Protein AF-A0A7C7MNX7-F1 (afdb_monomer)

pLDDT: mean 87.24, std 14.78, range [52.88, 98.69]

Secondary structure (DSSP, 8-state):
--HHHHHHHHHHHHHT---TTS---B-GGG------------EEETTS-EESSHHHHHHTT-B--EEESPPP-

Sequence (73 aa):
MNKTAILILLILFVLSCEDKDKKDCIDESKITGTPCPEVYDPVCGCDGVTYSNDCFAKNHYGVTKWVEGECKK

Nearest PDB structures (foldseek):
  1an1-as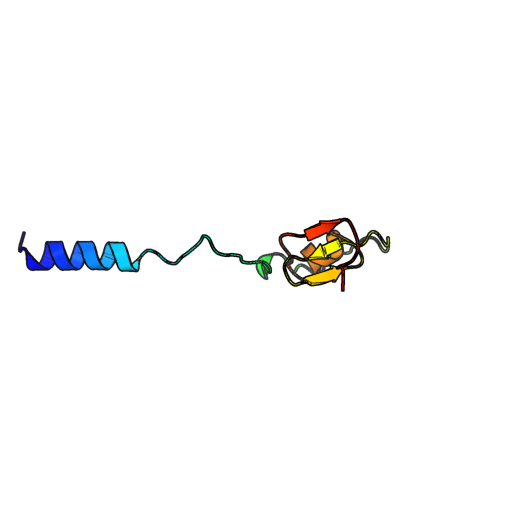sembly1_I  TM=9.246E-01  e=2.412E-02  Hirudo medicinalis
  2kmq-assembly1_A  TM=6.146E-01  e=1.618E-01  Hirudo medicinalis
  1iy5-assembly1_A  TM=5.051E-01  e=3.913E-01  Lophura nycthemera
  1tur-assembly1_A  TM=5.040E-01  e=3.656E-01  Meleagris gallopavo

Mean predicted aligned error: 10.11 Å

Solvent-accessible surface area (backbone atoms only — not comparable to full-atom values): 4360 Å² total; per-residue (Å²): 133,58,71,65,56,56,51,52,54,51,52,55,58,62,69,66,64,69,80,86,83,75,77,73,40,58,40,71,90,45,47,68,66,62,92,59,80,96,55,84,52,35,19,17,33,72,81,66,46,63,28,56,21,63,57,48,31,28,23,62,61,8,37,71,46,67,44,88,38,65,53,86,129

Structure (mmCIF, N/CA/C/O backbone):
data_AF-A0A7C7MNX7-F1
#
_entry.id   AF-A0A7C7MNX7-F1
#
loop_
_atom_site.group_PDB
_atom_site.id
_atom_site.type_symbol
_atom_site.label_atom_id
_atom_site.label_alt_id
_atom_site.label_comp_id
_atom_site.label_asym_id
_atom_site.label_entity_id
_atom_site.label_seq_id
_atom_site.pdbx_PDB_ins_code
_atom_site.Cartn_x
_atom_site.Cartn_y
_atom_site.Cartn_z
_atom_site.occupancy
_atom_site.B_iso_or_equiv
_atom_site.auth_seq_id
_atom_site.auth_comp_id
_atom_site.auth_asym_id
_atom_site.auth_atom_id
_atom_site.pdbx_PDB_model_num
ATOM 1 N N . MET A 1 1 ? -18.682 -7.698 48.849 1.00 58.62 1 MET A N 1
ATOM 2 C CA . MET A 1 1 ? -18.635 -6.956 47.569 1.00 58.62 1 MET A CA 1
ATOM 3 C C . MET A 1 1 ? -19.727 -5.902 47.573 1.00 58.62 1 MET A C 1
ATOM 5 O O . MET A 1 1 ? -20.905 -6.237 47.569 1.00 58.62 1 MET A O 1
ATOM 9 N N . ASN A 1 2 ? -19.340 -4.636 47.689 1.00 62.62 2 ASN A N 1
ATOM 10 C CA . ASN A 1 2 ? -20.236 -3.486 47.600 1.00 62.62 2 ASN A CA 1
ATOM 11 C C . ASN A 1 2 ? -20.825 -3.408 46.183 1.00 62.62 2 ASN A C 1
ATOM 13 O O . ASN A 1 2 ? -20.104 -3.493 45.192 1.00 62.62 2 ASN A O 1
ATOM 17 N N . LYS A 1 3 ? -22.149 -3.251 46.083 1.00 68.44 3 LYS A N 1
ATOM 18 C CA . LYS A 1 3 ? -22.867 -3.194 44.795 1.00 68.44 3 LYS A CA 1
ATOM 19 C C . LYS A 1 3 ? -22.309 -2.106 43.865 1.00 68.44 3 LYS A C 1
ATOM 21 O O . LYS A 1 3 ? -22.319 -2.266 42.651 1.00 68.44 3 LYS A O 1
ATOM 26 N N . THR A 1 4 ? -21.754 -1.045 44.448 1.00 73.50 4 THR A N 1
ATOM 27 C CA . THR A 1 4 ? -21.047 0.027 43.745 1.00 73.50 4 THR A CA 1
ATOM 28 C C . THR A 1 4 ? -19.754 -0.435 43.069 1.00 73.50 4 THR A C 1
ATOM 30 O O . THR A 1 4 ? -19.508 -0.018 41.945 1.00 73.50 4 THR A O 1
ATOM 33 N N . ALA A 1 5 ? -18.960 -1.335 43.664 1.00 77.31 5 ALA A N 1
ATOM 34 C CA . ALA A 1 5 ? -17.766 -1.861 42.991 1.00 77.31 5 ALA A CA 1
ATOM 35 C C . ALA A 1 5 ? -18.111 -2.821 41.854 1.00 77.31 5 ALA A C 1
ATOM 37 O O . ALA A 1 5 ? -17.402 -2.840 40.857 1.00 77.31 5 ALA A O 1
ATOM 38 N N . ILE A 1 6 ? -19.208 -3.578 41.969 1.00 78.06 6 ILE A N 1
ATOM 39 C CA . ILE A 1 6 ? -19.695 -4.429 40.872 1.00 78.06 6 ILE A CA 1
ATOM 40 C C . ILE A 1 6 ? -20.083 -3.554 39.675 1.00 78.06 6 ILE A C 1
ATOM 42 O O . ILE A 1 6 ? -19.709 -3.854 38.547 1.00 78.06 6 ILE A O 1
ATOM 46 N N . LEU A 1 7 ? -20.770 -2.436 39.925 1.00 77.12 7 LEU A N 1
ATOM 47 C CA . LEU A 1 7 ? -21.157 -1.493 38.879 1.00 77.12 7 LEU A CA 1
ATOM 48 C C . LEU A 1 7 ? -19.939 -0.825 38.219 1.00 77.12 7 LEU A C 1
ATOM 50 O O . LEU A 1 7 ? -19.882 -0.743 36.998 1.00 77.12 7 LEU A O 1
ATOM 54 N N . ILE A 1 8 ? -18.943 -0.408 39.007 1.00 80.62 8 ILE A N 1
ATOM 55 C CA . ILE A 1 8 ? -17.693 0.180 38.495 1.00 80.62 8 ILE A CA 1
ATOM 56 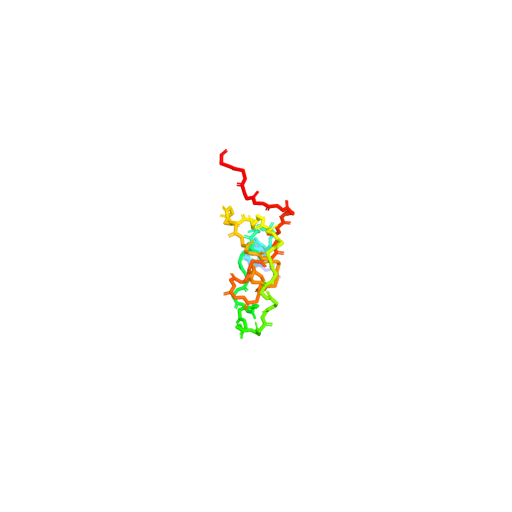C C . ILE A 1 8 ? -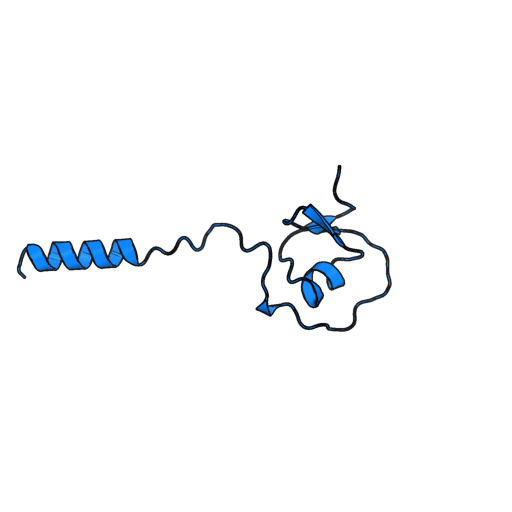16.906 -0.837 37.659 1.00 80.62 8 ILE A C 1
ATOM 58 O O . ILE A 1 8 ? -16.416 -0.494 36.589 1.00 80.62 8 ILE A O 1
ATOM 62 N N . LEU A 1 9 ? -16.823 -2.095 38.102 1.00 76.81 9 LEU A N 1
ATOM 63 C CA . LEU A 1 9 ? -16.1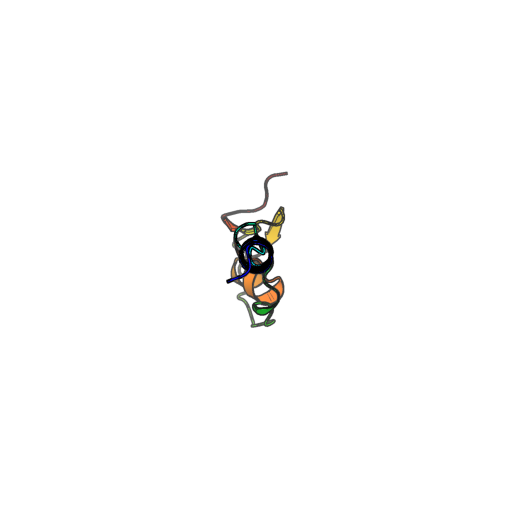25 -3.157 37.376 1.00 76.81 9 LEU A CA 1
ATOM 64 C C . LEU A 1 9 ? -16.786 -3.447 36.021 1.00 76.81 9 LEU A C 1
ATOM 66 O O . LEU A 1 9 ? -16.093 -3.614 35.022 1.00 76.81 9 LEU A O 1
ATOM 70 N N . LEU A 1 10 ? -18.122 -3.457 35.979 1.00 75.19 10 LEU A N 1
ATOM 71 C CA . LEU A 1 10 ? -18.877 -3.615 34.738 1.00 75.19 10 LEU A CA 1
ATOM 72 C C . LEU A 1 10 ? -18.645 -2.434 33.790 1.00 75.19 10 LEU A C 1
ATOM 74 O O . LEU A 1 10 ? -18.386 -2.667 32.617 1.00 75.19 10 LEU A O 1
ATOM 78 N N . ILE A 1 11 ? -18.659 -1.193 34.294 1.00 77.38 11 ILE A N 1
ATOM 79 C CA . ILE A 1 11 ? -18.389 0.026 33.507 1.00 77.38 11 ILE A CA 1
ATOM 80 C C . ILE A 1 11 ? -16.972 0.009 32.912 1.00 77.38 11 ILE A C 1
ATOM 82 O O . ILE A 1 11 ? -16.801 0.342 31.742 1.00 77.38 11 ILE A O 1
ATOM 86 N N . LEU A 1 12 ? -15.969 -0.422 33.684 1.00 72.12 12 LEU A N 1
ATOM 87 C CA . LEU A 1 12 ? -14.590 -0.568 33.205 1.00 72.12 12 LEU A CA 1
ATOM 88 C C . LEU A 1 12 ? -14.472 -1.620 32.093 1.00 72.12 12 LEU A C 1
ATOM 90 O O . LEU A 1 12 ? -13.737 -1.404 31.136 1.00 72.12 12 LEU A O 1
ATOM 94 N N . PHE A 1 13 ? -15.236 -2.713 32.176 1.00 67.88 13 PHE A N 1
ATOM 95 C CA . PHE A 1 13 ? -15.303 -3.720 31.114 1.00 67.88 13 PHE A CA 1
ATOM 96 C C . PHE A 1 13 ? -15.924 -3.177 29.817 1.00 67.88 13 PHE A C 1
ATOM 98 O O . PHE A 1 13 ? -15.453 -3.530 28.738 1.00 67.88 13 PHE A O 1
ATOM 105 N N . VAL A 1 14 ? -16.943 -2.307 29.896 1.00 65.06 14 VAL A N 1
ATOM 106 C CA . VAL A 1 14 ? -17.552 -1.702 28.691 1.00 65.06 14 VAL A CA 1
ATOM 107 C C . VAL A 1 14 ? -16.648 -0.630 28.068 1.00 65.06 14 VAL A C 1
ATOM 109 O O . VAL A 1 14 ? -16.613 -0.504 26.850 1.00 65.06 14 VAL A O 1
ATOM 112 N N . LEU A 1 15 ? -15.873 0.102 28.879 1.00 62.03 15 LEU A N 1
ATOM 113 C CA . LEU A 1 15 ? -14.883 1.080 28.400 1.00 62.03 15 LEU A CA 1
ATOM 114 C C . LEU A 1 15 ? -13.648 0.434 27.745 1.00 62.03 15 LEU A C 1
ATOM 116 O O . LEU A 1 15 ? -12.923 1.120 27.034 1.00 62.03 15 LEU A O 1
ATOM 120 N N . SER A 1 16 ? -13.399 -0.864 27.959 1.00 63.22 16 SER A N 1
ATOM 121 C CA . SER A 1 16 ? -12.317 -1.604 27.288 1.00 63.22 16 SER A CA 1
ATOM 122 C C . SER A 1 16 ? -12.656 -2.070 25.867 1.00 63.22 16 SER A C 1
ATOM 124 O O . SER A 1 16 ? -11.792 -2.644 25.205 1.00 63.22 16 SER A O 1
ATOM 126 N N . CYS A 1 17 ? -13.874 -1.834 25.372 1.00 59.62 17 CYS A N 1
ATOM 127 C CA . CYS A 1 17 ? -14.171 -2.010 23.953 1.00 59.62 17 CYS A CA 1
ATOM 128 C C . CYS A 1 17 ? -13.732 -0.759 23.179 1.00 59.62 17 CYS A C 1
ATOM 130 O O . CYS A 1 17 ? -14.543 0.110 22.881 1.00 59.62 17 CYS A O 1
ATOM 132 N N . GLU A 1 18 ? -12.443 -0.666 22.847 1.00 58.88 18 GLU A N 1
ATOM 133 C CA . GLU A 1 18 ? -12.039 0.070 21.647 1.00 58.88 18 GLU A CA 1
ATOM 134 C C . GLU A 1 18 ? -12.511 -0.745 20.442 1.00 58.88 18 GLU A C 1
ATOM 136 O O . GLU A 1 18 ? -12.153 -1.915 20.302 1.00 58.88 18 GLU A O 1
ATOM 141 N N . ASP A 1 19 ? -13.350 -0.143 19.604 1.00 57.28 19 ASP A N 1
ATOM 142 C CA . ASP A 1 19 ? -13.872 -0.716 18.366 1.00 57.28 19 ASP A CA 1
ATOM 143 C C . ASP A 1 19 ? -12.731 -1.152 17.420 1.00 57.28 19 ASP A C 1
ATOM 145 O O . ASP A 1 19 ? -12.345 -0.422 16.510 1.00 57.28 19 ASP A O 1
ATOM 149 N N . LYS A 1 20 ? -12.181 -2.360 17.591 1.00 57.31 20 LYS A N 1
ATOM 150 C CA . LYS A 1 20 ? -11.093 -2.882 16.737 1.00 57.31 20 LYS A CA 1
ATOM 151 C C . LYS A 1 20 ? -11.555 -3.431 15.386 1.00 57.31 20 LYS A C 1
ATOM 153 O O . LYS A 1 20 ? -10.746 -3.966 14.635 1.00 57.31 20 LYS A O 1
ATOM 158 N N . ASP A 1 21 ? -12.830 -3.267 15.042 1.00 59.47 21 ASP A N 1
ATOM 159 C CA . ASP A 1 21 ? -13.434 -3.898 13.863 1.00 59.47 21 ASP A CA 1
ATOM 160 C C . ASP A 1 21 ? -13.904 -2.919 12.770 1.00 59.47 21 ASP A C 1
ATOM 162 O O . ASP A 1 21 ? -14.640 -3.301 11.855 1.00 59.47 21 ASP A O 1
ATOM 166 N N . LYS A 1 22 ? -13.431 -1.662 12.760 1.00 52.88 22 LYS A N 1
ATOM 167 C CA . LYS A 1 22 ? -13.667 -0.746 11.625 1.00 52.88 22 LYS A CA 1
ATOM 168 C C . LYS A 1 22 ? -12.397 -0.111 11.048 1.00 52.88 22 LYS A C 1
ATOM 170 O O . LYS A 1 22 ? -12.066 1.027 11.327 1.00 52.88 22 LYS A O 1
ATOM 175 N N . LYS A 1 23 ? -11.851 -0.838 10.066 1.00 63.97 23 LYS A N 1
ATOM 176 C CA . LYS A 1 23 ? -11.168 -0.337 8.858 1.00 63.97 23 LYS A CA 1
ATOM 177 C C . LYS A 1 23 ? -9.941 0.561 9.066 1.00 63.97 23 LYS A C 1
ATOM 179 O O . LYS A 1 23 ? -9.935 1.695 8.592 1.00 63.97 23 LYS A O 1
ATOM 184 N N . ASP A 1 24 ? -8.841 -0.023 9.521 1.00 78.88 24 ASP A N 1
ATOM 185 C CA . ASP A 1 24 ? -7.537 0.533 9.153 1.00 78.88 24 ASP A CA 1
ATOM 186 C C . ASP A 1 24 ? -7.226 0.128 7.710 1.00 78.88 24 ASP A C 1
ATOM 188 O O . ASP A 1 24 ? -6.720 -0.955 7.403 1.00 78.88 24 ASP A O 1
ATOM 192 N N . CYS A 1 25 ? -7.664 0.987 6.788 1.00 91.69 25 CYS A N 1
ATOM 193 C CA . CYS A 1 25 ? -7.306 0.883 5.380 1.00 91.69 25 CYS A CA 1
ATOM 194 C C . CYS A 1 25 ? -5.798 1.070 5.184 1.00 91.69 25 CYS A C 1
ATOM 196 O O . CYS A 1 25 ? -5.197 0.386 4.358 1.00 91.69 25 CYS A O 1
ATOM 198 N N . ILE A 1 26 ? -5.206 1.953 5.988 1.00 94.88 26 ILE A N 1
ATOM 199 C CA . ILE A 1 26 ? -3.780 2.238 6.009 1.00 94.88 26 ILE A CA 1
ATOM 200 C C . ILE A 1 26 ? -3.199 1.689 7.308 1.00 94.88 26 ILE A C 1
ATOM 202 O O . ILE A 1 26 ? -3.680 1.996 8.393 1.00 94.88 26 ILE A O 1
ATOM 206 N N . ASP A 1 27 ? -2.165 0.875 7.176 1.00 94.31 27 ASP A N 1
ATOM 207 C CA . ASP A 1 27 ? -1.353 0.339 8.256 1.00 94.31 27 ASP A CA 1
ATOM 208 C C . ASP A 1 27 ? 0.060 0.898 8.093 1.00 94.31 27 ASP A C 1
ATOM 210 O O . ASP A 1 27 ? 0.869 0.392 7.310 1.00 94.31 27 ASP A O 1
ATOM 214 N N . GLU A 1 28 ? 0.343 1.978 8.822 1.00 94.75 28 GLU A N 1
ATOM 215 C CA . GLU A 1 28 ? 1.620 2.696 8.753 1.00 94.75 28 GLU A CA 1
ATOM 216 C C . GLU A 1 28 ? 2.818 1.791 9.069 1.00 94.75 28 GLU A C 1
ATOM 218 O O . GLU A 1 28 ? 3.906 1.998 8.536 1.00 94.75 28 GLU A O 1
ATOM 223 N N . SER A 1 29 ? 2.621 0.729 9.862 1.00 94.19 29 SER A N 1
ATOM 224 C CA . SER A 1 29 ? 3.687 -0.225 10.186 1.00 94.19 29 SER A CA 1
ATOM 225 C C . SER A 1 29 ? 4.182 -1.024 8.972 1.00 94.19 29 SER A C 1
ATOM 227 O O . SER A 1 29 ? 5.268 -1.603 9.011 1.00 94.19 29 SER A O 1
ATOM 229 N N . LYS A 1 30 ? 3.413 -1.042 7.874 1.00 94.06 30 LYS A N 1
ATOM 230 C CA . LYS A 1 30 ? 3.780 -1.700 6.609 1.00 94.06 30 LYS A CA 1
ATOM 231 C C . LYS A 1 30 ? 4.525 -0.792 5.637 1.00 94.06 30 LYS A C 1
ATOM 233 O O . LYS A 1 30 ? 5.017 -1.289 4.621 1.00 94.06 30 LYS A O 1
ATOM 238 N N . ILE A 1 31 ? 4.654 0.499 5.939 1.00 96.62 31 ILE A N 1
ATOM 239 C CA . ILE A 1 31 ? 5.425 1.431 5.118 1.00 96.62 31 ILE A CA 1
ATOM 240 C C . ILE A 1 31 ? 6.910 1.165 5.373 1.00 96.62 31 ILE A C 1
ATOM 242 O O . ILE A 1 31 ? 7.493 1.599 6.362 1.00 96.62 31 ILE A O 1
ATOM 246 N N . THR A 1 32 ? 7.519 0.398 4.475 1.00 96.75 32 THR A N 1
ATOM 247 C CA . THR A 1 32 ? 8.922 -0.028 4.563 1.00 96.75 32 THR A CA 1
ATOM 248 C C . THR A 1 32 ? 9.798 0.632 3.506 1.00 96.75 32 THR A C 1
ATOM 250 O O . THR A 1 32 ? 11.017 0.644 3.653 1.00 96.75 32 THR A O 1
ATOM 253 N N . GLY A 1 33 ? 9.206 1.147 2.422 1.00 94.38 33 GLY A N 1
ATOM 254 C CA . GLY A 1 33 ? 9.959 1.657 1.274 1.00 94.38 33 GLY A CA 1
ATOM 255 C C . GLY A 1 33 ? 10.745 0.568 0.534 1.00 94.38 33 GLY A C 1
ATOM 256 O O . GLY A 1 33 ? 11.681 0.878 -0.201 1.00 94.38 33 GLY A O 1
ATOM 257 N N . THR A 1 34 ? 10.398 -0.708 0.738 1.00 96.38 34 THR A N 1
ATOM 258 C CA . THR A 1 34 ? 11.062 -1.838 0.074 1.00 96.38 34 THR A CA 1
ATOM 259 C C . THR A 1 34 ? 10.969 -1.676 -1.451 1.00 96.38 34 THR A C 1
ATOM 261 O O . THR A 1 34 ? 9.910 -1.273 -1.945 1.00 96.38 34 THR A O 1
ATOM 264 N N . PRO A 1 35 ? 12.035 -1.979 -2.220 1.00 98.00 35 PRO A N 1
ATOM 265 C CA . PRO A 1 35 ? 11.985 -1.920 -3.676 1.00 98.00 35 PRO A CA 1
ATOM 266 C C . PRO A 1 35 ? 10.821 -2.739 -4.240 1.00 98.00 35 PRO A C 1
ATOM 268 O O . PRO A 1 35 ? 10.628 -3.895 -3.864 1.00 98.00 35 PRO A O 1
ATOM 271 N N . CYS A 1 36 ? 10.071 -2.134 -5.156 1.00 98.25 36 CYS A N 1
ATOM 272 C CA . CYS A 1 36 ? 8.965 -2.772 -5.857 1.00 98.25 36 CYS A CA 1
ATOM 273 C C . CYS A 1 36 ? 9.288 -2.903 -7.349 1.00 98.25 36 CYS A C 1
ATOM 275 O O . CYS A 1 36 ? 9.996 -2.050 -7.888 1.00 98.25 36 CYS A O 1
ATOM 277 N N . PRO A 1 37 ? 8.775 -3.940 -8.036 1.00 98.06 37 PRO A N 1
ATOM 278 C CA . PRO A 1 37 ? 8.875 -4.023 -9.486 1.00 98.06 37 PRO A CA 1
ATOM 279 C C . PRO A 1 37 ? 8.227 -2.804 -10.152 1.00 98.06 37 PRO A C 1
ATOM 281 O O . PRO A 1 37 ? 7.131 -2.392 -9.769 1.00 98.06 37 PRO A O 1
ATOM 284 N N . GLU A 1 38 ? 8.858 -2.277 -11.200 1.00 97.44 38 GLU A N 1
ATOM 285 C CA . GLU A 1 38 ? 8.306 -1.200 -12.040 1.00 97.44 38 GLU A CA 1
ATOM 286 C C . GLU A 1 38 ? 7.324 -1.748 -13.095 1.00 97.44 38 GLU A C 1
ATOM 288 O O . GLU A 1 38 ? 7.321 -1.345 -14.256 1.00 97.44 38 GLU A O 1
ATOM 293 N N . VAL A 1 39 ? 6.499 -2.720 -12.699 1.00 98.19 39 VAL A N 1
ATOM 294 C CA . VAL A 1 39 ? 5.429 -3.280 -13.529 1.00 98.19 39 VAL A CA 1
ATOM 295 C C . VAL A 1 39 ? 4.144 -2.528 -13.223 1.00 98.19 39 VAL A C 1
ATOM 297 O O . VAL A 1 39 ? 3.793 -2.343 -12.057 1.00 98.19 39 VAL A O 1
ATOM 300 N N . TYR A 1 40 ? 3.447 -2.105 -14.273 1.00 98.25 40 TYR A N 1
ATOM 301 C CA . TYR A 1 40 ? 2.136 -1.488 -14.151 1.00 98.25 40 TYR A CA 1
ATOM 302 C C . TYR A 1 40 ? 1.051 -2.573 -14.177 1.00 98.25 40 TYR A C 1
ATOM 304 O O . TYR A 1 40 ? 0.719 -3.104 -15.236 1.00 98.25 40 TYR A O 1
ATOM 312 N N . ASP A 1 41 ? 0.549 -2.901 -12.990 1.00 98.50 41 ASP A N 1
ATOM 313 C CA . ASP A 1 41 ? -0.528 -3.855 -12.718 1.00 98.50 41 ASP A CA 1
ATOM 314 C C . ASP A 1 41 ? -1.451 -3.239 -11.652 1.00 98.50 41 ASP A C 1
ATOM 316 O O . ASP A 1 41 ? -1.292 -3.495 -10.457 1.00 98.50 41 ASP A O 1
ATOM 320 N N . PRO A 1 42 ? -2.312 -2.286 -12.048 1.00 98.62 42 PRO A N 1
ATOM 321 C CA . PRO A 1 42 ? -2.883 -1.332 -11.117 1.00 98.62 42 PRO A CA 1
ATOM 322 C C . PRO A 1 42 ? -3.841 -1.977 -10.122 1.00 98.62 42 PRO A C 1
ATOM 324 O O . PRO A 1 42 ? -4.571 -2.914 -10.444 1.00 98.62 42 PRO A O 1
ATOM 327 N N . VAL A 1 43 ? -3.898 -1.397 -8.925 1.00 98.69 43 VAL A N 1
ATOM 328 C CA . VAL A 1 43 ? -4.860 -1.774 -7.886 1.00 98.69 43 VAL A CA 1
ATOM 329 C C . VAL A 1 43 ? -5.564 -0.542 -7.327 1.00 98.69 43 VAL A C 1
ATOM 331 O O . VAL A 1 43 ? -4.954 0.518 -7.176 1.00 98.69 43 VAL A O 1
ATOM 334 N N . CYS A 1 44 ? -6.843 -0.682 -6.986 1.00 98.62 44 CYS A N 1
ATOM 335 C CA . CYS A 1 44 ? -7.626 0.354 -6.327 1.00 98.62 44 CYS A CA 1
ATOM 336 C C . CYS A 1 44 ? -7.669 0.076 -4.827 1.00 98.62 44 CYS A C 1
ATOM 338 O O . CYS A 1 44 ? -8.299 -0.893 -4.389 1.00 98.62 44 CYS A O 1
ATOM 340 N N . GLY A 1 45 ? -6.986 0.912 -4.047 1.00 97.56 45 GLY A N 1
ATOM 341 C CA . GLY A 1 45 ? -6.926 0.804 -2.596 1.00 97.56 45 GLY A CA 1
ATOM 342 C C . GLY A 1 45 ? -8.277 1.036 -1.921 1.00 97.56 45 GLY A C 1
ATOM 343 O O . GLY A 1 45 ? -9.193 1.653 -2.467 1.00 97.56 45 GLY A O 1
ATOM 344 N N . CYS A 1 46 ? -8.412 0.557 -0.686 1.00 96.25 46 CYS A N 1
ATOM 345 C CA . CYS A 1 46 ? -9.577 0.822 0.166 1.00 96.25 46 CYS A CA 1
ATOM 346 C C . CYS A 1 46 ? -9.775 2.308 0.514 1.00 96.25 46 CYS A C 1
ATOM 348 O O . CYS A 1 46 ? -10.817 2.669 1.064 1.00 96.25 46 CYS A O 1
ATOM 350 N N . ASP A 1 47 ? -8.784 3.142 0.209 1.00 96.06 47 ASP A N 1
ATOM 351 C CA . ASP A 1 47 ? -8.761 4.593 0.333 1.00 96.06 47 ASP A CA 1
ATOM 352 C C . ASP A 1 47 ? -9.205 5.300 -0.959 1.00 96.06 47 ASP A C 1
ATOM 354 O O . ASP A 1 47 ? -9.321 6.523 -0.988 1.00 96.06 47 ASP A O 1
ATOM 358 N N . GLY A 1 48 ? -9.502 4.540 -2.018 1.00 96.56 48 GLY A N 1
ATOM 359 C CA . GLY A 1 48 ? -9.949 5.067 -3.304 1.00 96.56 48 GLY A CA 1
ATOM 360 C C . GLY A 1 48 ? -8.818 5.613 -4.177 1.00 96.56 48 GLY A C 1
ATOM 361 O O . GLY A 1 48 ? -9.099 6.331 -5.139 1.00 96.56 48 GLY A O 1
ATOM 362 N N . VAL A 1 49 ? -7.560 5.283 -3.868 1.00 97.81 49 VAL A N 1
ATOM 363 C CA . VAL A 1 49 ? -6.392 5.668 -4.666 1.00 97.81 49 VAL A CA 1
ATOM 364 C C . VAL A 1 49 ? -5.964 4.509 -5.569 1.00 97.81 49 VAL A C 1
ATOM 366 O O . VAL A 1 49 ? -5.884 3.357 -5.143 1.00 97.81 49 VAL A O 1
ATOM 369 N N . THR A 1 50 ? -5.685 4.815 -6.838 1.00 98.56 50 THR A N 1
ATOM 370 C CA . THR A 1 50 ? -5.048 3.866 -7.759 1.00 98.56 50 THR A CA 1
ATOM 371 C C . THR A 1 50 ? -3.547 3.826 -7.491 1.00 98.56 50 THR A C 1
ATOM 373 O O . THR A 1 50 ? -2.878 4.858 -7.563 1.00 98.56 50 THR 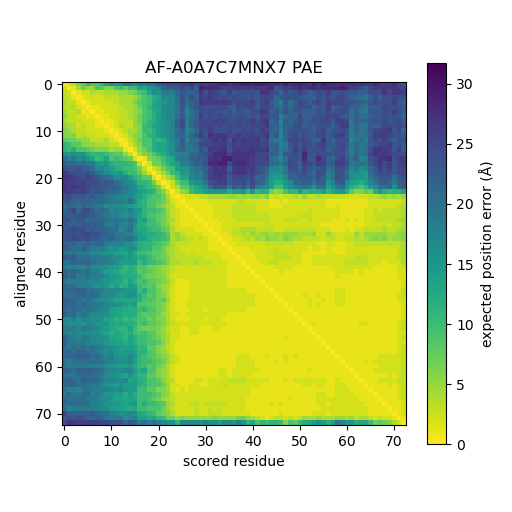A O 1
ATOM 376 N N . TYR A 1 51 ? -3.009 2.632 -7.273 1.00 98.50 51 TYR A N 1
ATOM 377 C CA . TYR A 1 51 ? -1.574 2.376 -7.171 1.00 98.50 51 TYR A CA 1
ATOM 378 C C . TYR A 1 51 ? -1.084 1.613 -8.395 1.00 98.50 51 TYR A C 1
ATOM 380 O O . TYR A 1 51 ? -1.815 0.783 -8.929 1.00 98.50 51 TYR A O 1
ATOM 388 N N . SER A 1 52 ? 0.162 1.857 -8.814 1.00 98.56 52 SER A N 1
ATOM 389 C CA . SER A 1 52 ? 0.757 1.201 -9.989 1.00 98.56 52 SER A CA 1
ATOM 390 C C . SER A 1 52 ? 0.824 -0.322 -9.870 1.00 98.56 52 SER A C 1
ATOM 392 O O . SER A 1 52 ? 0.792 -0.993 -10.894 1.00 98.56 52 SER A O 1
ATOM 394 N N . ASN A 1 53 ? 0.952 -0.841 -8.644 1.00 98.62 53 ASN A N 1
ATOM 395 C CA . A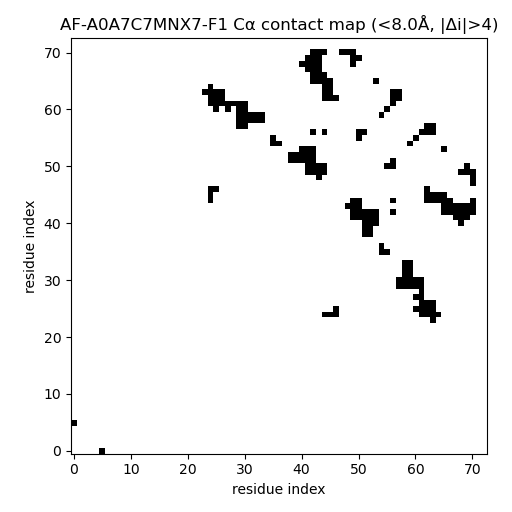SN A 1 53 ? 0.795 -2.251 -8.294 1.00 98.62 53 ASN A CA 1
ATOM 396 C C . ASN A 1 53 ? 0.572 -2.437 -6.785 1.00 98.62 53 ASN A C 1
ATOM 398 O O . ASN A 1 53 ? 0.673 -1.492 -5.992 1.00 98.62 53 ASN A O 1
ATOM 402 N N . ASP A 1 54 ? 0.271 -3.674 -6.398 1.00 98.50 54 ASP A N 1
ATOM 403 C CA . ASP A 1 54 ? 0.038 -4.105 -5.020 1.00 98.50 54 ASP A CA 1
ATOM 404 C C . ASP A 1 54 ? 1.254 -3.891 -4.099 1.00 98.50 54 ASP A C 1
ATOM 406 O O . ASP A 1 54 ? 1.103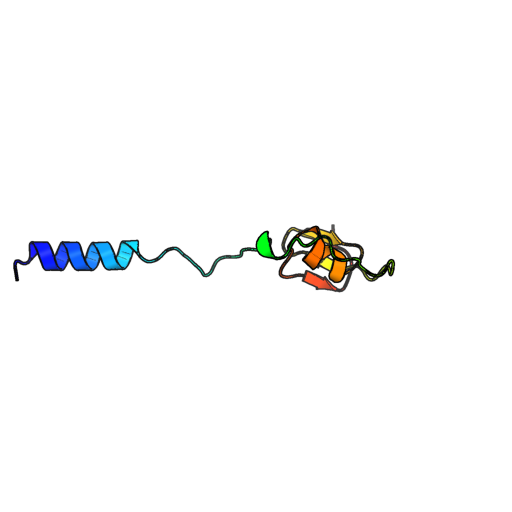 -3.504 -2.935 1.00 98.50 54 ASP A O 1
ATOM 410 N N . CYS A 1 55 ? 2.470 -4.073 -4.621 1.00 98.44 55 CYS A N 1
ATOM 411 C CA . CYS A 1 55 ? 3.704 -3.840 -3.883 1.00 98.44 55 CYS A CA 1
ATOM 412 C C . CYS A 1 55 ? 3.823 -2.377 -3.450 1.00 98.44 55 CYS A C 1
ATOM 414 O O . CYS A 1 55 ? 4.119 -2.119 -2.279 1.00 98.44 55 CYS A O 1
ATOM 416 N N . PH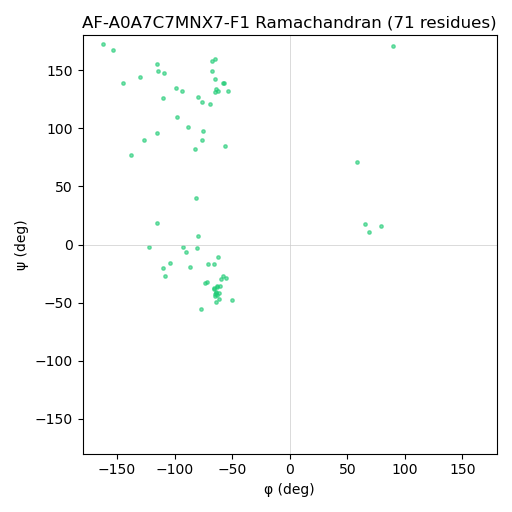E A 1 56 ? 3.568 -1.423 -4.353 1.00 98.62 56 PHE A N 1
ATOM 417 C CA . PHE A 1 56 ? 3.568 -0.003 -4.005 1.00 98.62 56 PHE A CA 1
ATOM 418 C C . PHE A 1 56 ? 2.463 0.315 -2.997 1.00 98.62 56 PHE A C 1
ATOM 420 O O . PHE A 1 56 ? 2.765 0.900 -1.955 1.00 98.62 56 PHE A O 1
ATOM 427 N N . ALA A 1 57 ? 1.226 -0.129 -3.252 1.00 98.38 57 ALA A N 1
ATOM 428 C CA . ALA A 1 57 ? 0.091 0.086 -2.351 1.00 98.38 57 ALA A CA 1
ATOM 429 C C . ALA A 1 57 ? 0.430 -0.326 -0.907 1.00 98.38 57 ALA A C 1
ATOM 431 O O . ALA A 1 57 ? 0.261 0.450 0.032 1.00 98.38 57 ALA A O 1
ATOM 432 N N . LYS A 1 58 ? 1.007 -1.519 -0.731 1.00 98.19 58 LYS A N 1
ATOM 433 C CA . LYS A 1 58 ? 1.351 -2.064 0.583 1.00 98.19 58 LYS A CA 1
ATOM 434 C C . LYS A 1 58 ? 2.610 -1.447 1.196 1.00 98.19 58 LYS A C 1
ATOM 436 O O . LYS A 1 58 ? 2.567 -0.987 2.332 1.00 98.19 58 LYS A O 1
ATOM 441 N N . ASN A 1 59 ? 3.742 -1.483 0.491 1.00 98.25 59 ASN A N 1
ATOM 442 C CA . ASN A 1 59 ? 5.057 -1.234 1.099 1.00 98.25 59 ASN A CA 1
ATOM 443 C C . ASN A 1 59 ? 5.449 0.246 1.141 1.00 98.25 59 ASN A C 1
ATOM 445 O O . ASN A 1 59 ? 6.339 0.607 1.912 1.00 98.25 59 ASN A O 1
ATOM 449 N N . HIS A 1 60 ? 4.822 1.091 0.319 1.00 98.25 60 HIS A N 1
ATOM 450 C CA . HIS A 1 60 ? 5.096 2.533 0.274 1.00 98.25 60 HIS A CA 1
ATOM 451 C C . HIS A 1 60 ? 3.956 3.361 0.863 1.00 98.25 60 HIS A C 1
ATOM 453 O O . HIS A 1 60 ? 4.212 4.440 1.387 1.00 98.25 60 HIS A O 1
ATOM 459 N N . TYR A 1 61 ? 2.724 2.845 0.827 1.00 97.94 61 TYR A N 1
ATOM 460 C CA . TYR A 1 61 ? 1.538 3.581 1.275 1.00 97.94 61 TYR A CA 1
ATOM 461 C C . TYR A 1 61 ? 0.748 2.887 2.387 1.00 97.94 61 TYR A C 1
ATOM 463 O O . TYR A 1 61 ? -0.222 3.452 2.877 1.00 97.94 61 TYR A O 1
ATOM 471 N N . GLY A 1 62 ? 1.151 1.687 2.818 1.00 97.44 62 GLY A N 1
ATOM 472 C CA . GLY A 1 62 ? 0.521 0.994 3.942 1.00 97.44 62 GLY A CA 1
ATOM 473 C C . GLY A 1 62 ? -0.897 0.499 3.657 1.00 97.44 62 GLY A C 1
ATOM 474 O O . GLY A 1 62 ? -1.577 0.067 4.583 1.00 97.44 62 GLY A O 1
ATOM 475 N N . VAL A 1 63 ? -1.366 0.530 2.409 1.00 97.62 63 VAL A N 1
ATOM 476 C CA . VAL A 1 63 ? -2.715 0.076 2.060 1.00 97.62 63 VAL A CA 1
ATOM 477 C C . VAL A 1 63 ? -2.839 -1.408 2.380 1.00 97.62 63 VAL A C 1
ATOM 479 O O . VAL A 1 63 ? -1.963 -2.202 2.042 1.00 97.62 63 VAL A O 1
ATOM 482 N N . THR A 1 64 ? -3.913 -1.797 3.066 1.00 96.12 64 THR A N 1
ATOM 483 C CA . THR A 1 64 ? -4.110 -3.175 3.547 1.00 96.12 64 THR A CA 1
ATOM 484 C C . THR A 1 64 ? -5.111 -3.975 2.728 1.00 96.12 64 THR A C 1
ATOM 486 O O . THR A 1 64 ? -5.161 -5.200 2.854 1.00 96.12 64 THR A O 1
ATOM 489 N N . LYS A 1 65 ? -5.927 -3.299 1.913 1.00 96.94 65 LYS A N 1
ATOM 490 C CA . LYS A 1 65 ? -6.970 -3.902 1.080 1.00 96.94 65 LYS A CA 1
ATOM 491 C C . LYS A 1 65 ? -7.081 -3.148 -0.235 1.00 96.94 65 LYS A C 1
ATOM 493 O O . LYS A 1 65 ? -7.081 -1.922 -0.240 1.00 96.94 65 LYS A O 1
ATOM 498 N N . TRP A 1 66 ? -7.242 -3.881 -1.325 1.00 97.75 66 TRP A N 1
ATOM 499 C CA . TRP A 1 66 ? -7.438 -3.328 -2.658 1.00 97.75 66 TRP A CA 1
ATOM 500 C C . TRP A 1 66 ? -8.218 -4.308 -3.534 1.00 97.75 66 TRP A C 1
ATOM 502 O O . TRP A 1 66 ? -8.402 -5.473 -3.172 1.00 97.75 66 TRP A O 1
ATOM 512 N N . VAL A 1 67 ? -8.685 -3.822 -4.679 1.00 98.12 67 VAL A N 1
ATOM 513 C CA . VAL A 1 67 ? -9.198 -4.641 -5.784 1.00 98.12 67 VAL A CA 1
ATOM 514 C C . VAL A 1 67 ? -8.296 -4.476 -7.004 1.00 98.12 67 VAL A C 1
ATOM 516 O O . VAL A 1 67 ? -7.622 -3.455 -7.132 1.00 98.12 67 VAL A O 1
ATOM 519 N N . GLU A 1 68 ? -8.280 -5.473 -7.885 1.00 98.31 68 GLU A N 1
ATOM 520 C CA . GLU A 1 68 ? -7.549 -5.407 -9.155 1.00 98.31 68 GLU A CA 1
ATOM 521 C C . GLU A 1 68 ? -8.125 -4.321 -10.076 1.00 98.31 68 GLU A C 1
ATOM 523 O O . GLU A 1 68 ? -9.345 -4.124 -10.155 1.00 98.31 68 GLU A O 1
ATOM 528 N N . GLY A 1 69 ? -7.234 -3.645 -10.800 1.00 98.44 69 GLY A N 1
ATOM 529 C CA . GLY A 1 69 ? -7.546 -2.540 -11.697 1.00 98.44 69 GLY A CA 1
ATOM 530 C C . GLY A 1 69 ? -7.510 -1.167 -11.025 1.00 98.44 69 GLY A C 1
ATOM 531 O O . GLY A 1 69 ? -7.426 -1.025 -9.808 1.00 98.44 69 GLY A O 1
ATOM 532 N N . GLU A 1 70 ? -7.592 -0.122 -11.845 1.00 98.62 70 GLU A N 1
ATOM 533 C CA . GLU A 1 70 ? -7.688 1.256 -11.361 1.00 98.62 70 GLU A CA 1
ATOM 534 C C . GLU A 1 70 ? -9.024 1.537 -10.654 1.00 98.62 70 GLU A C 1
ATOM 536 O O . GLU A 1 70 ? -10.048 0.892 -10.909 1.00 98.62 70 GLU A O 1
ATOM 541 N N . CYS A 1 71 ? -9.051 2.565 -9.804 1.00 98.19 71 CYS A N 1
ATOM 542 C CA . CYS A 1 71 ? -10.294 3.043 -9.217 1.00 98.19 71 CYS A CA 1
ATOM 543 C C . CYS A 1 71 ? -11.244 3.603 -10.281 1.00 98.19 71 CYS A C 1
ATOM 545 O O . CYS A 1 71 ? -10.870 4.411 -11.135 1.00 98.19 71 CYS A O 1
ATOM 547 N N . LYS A 1 72 ? -12.514 3.201 -10.191 1.00 95.00 72 LYS A N 1
ATOM 548 C CA . LYS A 1 72 ? -13.586 3.725 -11.042 1.00 95.00 72 LYS A CA 1
ATOM 549 C C . LYS A 1 72 ? -13.966 5.121 -10.544 1.00 95.00 72 LYS A C 1
ATOM 551 O O . LYS A 1 72 ? -14.301 5.267 -9.370 1.00 95.00 72 LYS A O 1
ATOM 556 N N . LYS A 1 73 ? -13.873 6.121 -11.420 1.00 76.38 73 LYS A N 1
ATOM 557 C CA . LYS A 1 73 ? -14.343 7.492 -11.166 1.00 76.38 73 LYS A CA 1
ATOM 558 C C . LYS A 1 73 ? -15.848 7.612 -11.370 1.00 76.38 73 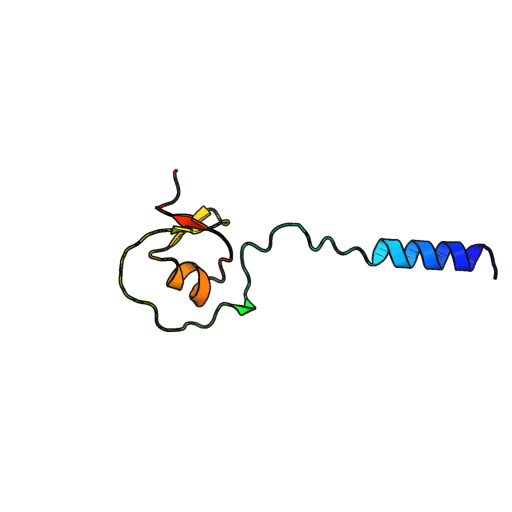LYS A C 1
ATOM 560 O O . LYS A 1 73 ? -16.376 6.867 -12.226 1.00 76.38 73 LYS A O 1
#

Foldseek 3Di:
DPPVVVVVVVVVVVVPPPPPPDDPQADPVLQAVPDDDPAQFWWQGPVRAIDSDPCCCRHRGRGDDTHTDHRDD

Radius of gyration: 20.33 Å; Cα contacts (8 Å, |Δi|>4): 107; chains: 1; bounding box: 35×14×62 Å